Protein AF-A0A944UYG8-F1 (afdb_monomer_lite)

Radius of gyration: 21.36 Å; chains: 1; bounding box: 47×30×78 Å

pLDDT: mean 91.39, std 9.73, range [56.66, 98.81]

Secondary structure (DSSP, 8-state):
--HHHHHHHHHHHHHS----PPPPP-HHHHHHHHHHHHHHHS---S-SHHHHHHHHHHHHHHHHTT---SHHHHHHHHHHHHT--EEEETTEEEES-HHHHHHHHHHHHHHHHTT-TTHHHHHHHHHHHHHH-

Foldseek 3Di:
DDPVVVVVVVVVVVPPPDDPDDDDADPVLVVLLVVVVVVVVDPDPDDCVVSLVVSLVVLVVCVVVVNQPALVSLQSQLSSLLPFDWDDDPNDIDGPDLVSLVSSLVSLVVSVVNPNVVSPVSNVVSVVSSVPD

Structure (mmCIF, N/CA/C/O backbone):
data_AF-A0A944UYG8-F1
#
_entry.id   AF-A0A944UYG8-F1
#
loop_
_atom_site.group_PDB
_atom_site.id
_atom_site.type_symbol
_atom_site.label_atom_id
_atom_site.label_alt_id
_atom_site.label_comp_id
_atom_site.label_asym_id
_atom_site.label_entity_id
_atom_site.label_seq_id
_atom_site.pdbx_PDB_ins_code
_atom_site.Cartn_x
_atom_site.Cartn_y
_atom_site.Cartn_z
_atom_site.occupancy
_atom_site.B_iso_or_equiv
_atom_site.auth_seq_id
_atom_site.auth_comp_id
_atom_site.auth_asym_id
_atom_site.auth_atom_id
_atom_site.pdbx_PDB_model_num
ATOM 1 N N . MET A 1 1 ? -26.810 -13.619 52.186 1.00 60.31 1 MET A N 1
ATOM 2 C CA . MET A 1 1 ? -26.443 -12.778 51.025 1.00 60.31 1 MET A CA 1
ATOM 3 C C . MET A 1 1 ? -27.557 -12.887 49.994 1.00 60.31 1 MET A C 1
ATOM 5 O O . MET A 1 1 ? -27.928 -14.002 49.648 1.00 60.31 1 MET A O 1
ATOM 9 N N . ASN A 1 2 ? -28.184 -11.770 49.619 1.00 84.31 2 ASN A N 1
ATOM 10 C CA . ASN A 1 2 ? -29.422 -11.776 48.835 1.00 84.31 2 ASN A CA 1
ATOM 11 C C . ASN A 1 2 ? -29.120 -12.236 47.396 1.00 84.31 2 ASN A C 1
ATOM 13 O O . ASN A 1 2 ? -28.240 -11.662 46.760 1.00 84.31 2 ASN A O 1
ATOM 17 N N . ARG A 1 3 ? -29.801 -13.269 46.879 1.00 78.88 3 ARG A N 1
ATOM 18 C CA . ARG A 1 3 ? -29.515 -13.837 45.538 1.00 78.88 3 ARG A CA 1
ATOM 19 C C . ARG A 1 3 ? -29.612 -12.786 44.423 1.00 78.88 3 ARG A C 1
ATOM 21 O O . ARG A 1 3 ? -28.831 -12.823 43.480 1.00 78.88 3 ARG A O 1
ATOM 28 N N . LEU A 1 4 ? -30.493 -11.800 44.597 1.00 79.31 4 LEU A N 1
ATOM 29 C CA . LEU A 1 4 ? -30.605 -10.614 43.742 1.00 79.31 4 LEU A CA 1
ATOM 30 C C . LEU A 1 4 ? -29.330 -9.758 43.711 1.00 79.31 4 LEU A C 1
ATOM 32 O O . LEU A 1 4 ? -28.952 -9.268 42.654 1.00 79.31 4 LEU A O 1
ATOM 36 N N . LEU A 1 5 ? -28.636 -9.620 44.843 1.00 81.00 5 LEU A N 1
ATOM 37 C CA . LEU A 1 5 ? -27.406 -8.833 44.943 1.00 81.00 5 LEU A CA 1
ATOM 38 C C . LEU A 1 5 ? -26.266 -9.482 44.142 1.00 81.00 5 LEU A C 1
ATOM 40 O O . LEU A 1 5 ? -25.504 -8.794 43.477 1.00 81.00 5 LEU A O 1
ATOM 44 N N . ILE A 1 6 ? -26.185 -10.816 44.170 1.00 83.88 6 ILE A N 1
ATOM 45 C CA . ILE A 1 6 ? -25.164 -11.587 43.443 1.00 83.88 6 ILE A CA 1
ATOM 46 C C . ILE A 1 6 ? -25.381 -11.476 41.929 1.00 83.88 6 ILE A C 1
ATOM 48 O O . ILE A 1 6 ? -24.433 -11.224 41.192 1.00 83.88 6 ILE A O 1
ATOM 52 N N . ILE A 1 7 ? -26.630 -11.604 41.469 1.00 84.31 7 ILE A N 1
ATOM 53 C CA . ILE A 1 7 ? -26.977 -11.470 40.045 1.00 84.31 7 ILE A CA 1
ATOM 54 C C . ILE A 1 7 ? -26.654 -10.059 39.539 1.00 84.31 7 ILE A C 1
ATOM 56 O O . ILE A 1 7 ? -26.103 -9.906 38.452 1.00 84.31 7 ILE A O 1
ATOM 60 N N . MET A 1 8 ? -26.936 -9.032 40.345 1.00 83.75 8 MET A N 1
ATOM 61 C CA . MET A 1 8 ? -26.657 -7.643 39.982 1.00 83.75 8 MET A CA 1
ATOM 62 C C . MET A 1 8 ? -25.151 -7.368 39.857 1.00 83.75 8 MET A C 1
ATOM 64 O O . MET A 1 8 ? -24.729 -6.709 38.913 1.00 83.75 8 MET A O 1
ATOM 68 N N . ILE A 1 9 ? -24.329 -7.922 40.755 1.00 83.62 9 ILE A N 1
ATOM 69 C CA . ILE A 1 9 ? -22.864 -7.784 40.701 1.00 83.62 9 ILE A CA 1
ATOM 70 C C . ILE A 1 9 ? -22.286 -8.483 39.461 1.00 83.62 9 ILE A C 1
ATOM 72 O O . ILE A 1 9 ? -21.429 -7.914 38.789 1.00 83.62 9 ILE A O 1
ATOM 76 N N . ILE A 1 10 ? -22.780 -9.678 39.118 1.00 82.12 10 ILE A N 1
ATOM 77 C CA . ILE A 1 10 ? -22.341 -10.411 37.917 1.00 82.12 10 ILE A CA 1
ATOM 78 C C . ILE A 1 10 ? -22.725 -9.648 36.641 1.00 82.12 10 ILE A C 1
ATOM 80 O O . ILE A 1 10 ? -21.905 -9.526 35.735 1.00 82.12 10 ILE A O 1
ATOM 84 N N . ALA A 1 11 ? -23.937 -9.090 36.578 1.00 80.19 11 ALA A N 1
ATOM 85 C CA . ALA A 1 11 ? -24.373 -8.290 35.437 1.00 80.19 11 ALA A CA 1
ATOM 86 C C . ALA A 1 11 ? -23.509 -7.030 35.259 1.00 80.19 11 ALA A C 1
ATOM 88 O O . ALA A 1 11 ? -23.069 -6.745 34.152 1.00 80.19 11 ALA A O 1
ATOM 89 N N . ILE A 1 12 ? -23.201 -6.311 36.342 1.00 78.12 12 ILE A N 1
ATOM 90 C CA . ILE A 1 12 ? -22.347 -5.113 36.291 1.00 78.12 12 ILE A CA 1
ATOM 91 C C . ILE A 1 12 ? -20.919 -5.469 35.846 1.00 78.12 12 ILE A C 1
ATOM 93 O O . ILE A 1 12 ? -20.355 -4.779 34.998 1.00 78.12 12 ILE A O 1
ATOM 97 N N . ALA A 1 13 ? -20.358 -6.576 36.344 1.00 74.38 13 ALA A N 1
ATOM 98 C CA . ALA A 1 13 ? -19.031 -7.044 35.946 1.00 74.38 13 ALA A CA 1
ATOM 99 C C . ALA A 1 13 ? -18.952 -7.431 34.455 1.00 74.38 13 ALA A C 1
ATOM 101 O O . ALA A 1 13 ? -17.920 -7.214 33.826 1.00 74.38 13 ALA A O 1
ATOM 102 N N . LEU A 1 14 ? -20.043 -7.943 33.869 1.00 72.19 14 LEU A N 1
ATOM 103 C CA . LEU A 1 14 ? -20.124 -8.260 32.436 1.00 72.19 14 LEU A CA 1
ATOM 104 C C . LEU A 1 14 ? -20.191 -7.009 31.538 1.00 72.19 14 LEU A C 1
ATOM 106 O O . LEU A 1 14 ? -19.778 -7.079 30.384 1.00 72.19 14 LEU A O 1
ATOM 110 N N . PHE A 1 15 ? -20.670 -5.869 32.049 1.00 65.69 15 PHE A N 1
ATOM 111 C CA . PHE A 1 15 ? -20.759 -4.609 31.292 1.00 65.69 15 PHE A CA 1
ATOM 112 C C . PHE A 1 15 ? -19.522 -3.703 31.424 1.00 65.69 15 PHE A C 1
ATOM 114 O O . PHE A 1 15 ? -19.337 -2.813 30.599 1.00 65.69 15 PHE A O 1
ATOM 121 N N . MET A 1 16 ? -18.659 -3.915 32.422 1.00 66.50 16 MET A N 1
ATOM 122 C CA . MET A 1 16 ? -17.496 -3.050 32.692 1.00 66.50 16 MET A CA 1
ATOM 123 C C . MET A 1 16 ? -16.249 -3.346 31.834 1.00 66.50 16 MET A C 1
ATOM 125 O O . MET A 1 16 ? -15.243 -2.660 31.972 1.00 66.50 16 MET A O 1
ATOM 129 N N . GLY A 1 17 ? -16.279 -4.352 30.956 1.00 62.59 17 GLY A N 1
ATOM 130 C CA . GLY A 1 17 ? -15.062 -4.958 30.399 1.00 62.59 17 GLY A CA 1
ATOM 131 C C . GLY A 1 17 ? -14.712 -4.661 28.938 1.00 62.59 17 GLY A C 1
ATOM 132 O O . GLY A 1 17 ? -14.095 -5.518 28.314 1.00 62.59 17 GLY A O 1
ATOM 133 N N . CYS A 1 18 ? -15.096 -3.523 28.354 1.00 56.66 18 CYS A N 1
ATOM 134 C CA . CYS A 1 18 ? -14.675 -3.199 26.984 1.00 56.66 18 CYS A CA 1
ATOM 135 C C . CYS A 1 18 ? -14.178 -1.755 26.870 1.00 56.66 18 CYS A C 1
ATOM 137 O O . CYS A 1 18 ? -14.833 -0.893 26.284 1.00 56.66 18 CYS A O 1
ATOM 139 N N . GLU A 1 19 ? -13.001 -1.483 27.436 1.00 63.75 19 GLU A N 1
ATOM 140 C CA . GLU A 1 19 ? -12.200 -0.358 26.959 1.00 63.75 19 GLU A CA 1
ATOM 141 C C . GLU A 1 19 ? -11.779 -0.676 25.521 1.00 63.75 19 GLU A C 1
ATOM 143 O O . GLU A 1 19 ? -11.075 -1.655 25.260 1.00 63.75 19 GLU A O 1
ATOM 148 N N . LYS A 1 20 ? -12.252 0.123 24.559 1.00 63.25 20 LYS A N 1
ATOM 149 C CA . LYS A 1 20 ? -11.710 0.077 23.202 1.00 63.25 20 LYS A CA 1
ATOM 150 C C . LYS A 1 20 ? -10.271 0.565 23.290 1.00 63.25 20 LYS A C 1
ATOM 152 O O . LYS A 1 20 ? -10.056 1.755 23.498 1.00 63.25 20 LYS A O 1
ATOM 157 N N . ALA A 1 21 ? -9.309 -0.342 23.138 1.00 68.88 21 ALA A N 1
ATOM 158 C CA . ALA A 1 21 ? -7.934 0.056 22.887 1.00 68.88 21 ALA A CA 1
ATOM 159 C C . ALA A 1 21 ? -7.936 1.006 21.681 1.00 68.88 21 ALA A C 1
ATOM 161 O O . ALA A 1 21 ? -8.447 0.656 20.612 1.00 68.88 21 ALA A O 1
ATOM 162 N N . GLU A 1 22 ? -7.441 2.225 21.878 1.00 77.75 22 GLU A N 1
ATOM 163 C CA . GLU A 1 22 ? -7.296 3.182 20.791 1.00 77.75 22 GLU A CA 1
ATOM 164 C C . GLU A 1 22 ? -6.257 2.618 19.825 1.00 77.75 22 GLU A C 1
ATOM 166 O O . GLU A 1 22 ? -5.114 2.350 20.201 1.00 77.75 22 GLU A O 1
ATOM 171 N N . LEU A 1 23 ? -6.682 2.343 18.593 1.00 85.81 23 LEU A N 1
ATOM 172 C CA . LEU A 1 23 ? -5.772 1.861 17.568 1.00 85.81 23 LEU A CA 1
ATOM 173 C C . LEU A 1 23 ? -4.844 3.013 17.185 1.00 85.81 23 LEU A C 1
ATOM 175 O O . LEU A 1 23 ? -5.304 4.059 16.730 1.00 85.81 23 LEU A O 1
ATOM 179 N N . VAL A 1 24 ? -3.545 2.812 17.382 1.00 93.06 24 VAL A N 1
ATOM 180 C CA . VAL A 1 24 ? -2.511 3.798 17.063 1.00 93.06 24 VAL A CA 1
ATOM 181 C C . VAL A 1 24 ? -1.965 3.514 15.669 1.00 93.06 24 VAL A C 1
ATOM 183 O O . VAL A 1 24 ? -1.676 2.365 15.343 1.00 93.06 24 VAL A O 1
ATOM 186 N N . ASP A 1 25 ? -1.811 4.565 14.862 1.00 97.31 25 ASP A N 1
ATOM 187 C CA . ASP A 1 25 ? -1.221 4.470 13.524 1.00 97.31 25 ASP A CA 1
ATOM 188 C C . ASP A 1 25 ? 0.215 3.929 13.566 1.00 97.31 25 ASP A C 1
ATOM 190 O O . ASP A 1 25 ? 1.019 4.275 14.441 1.00 97.31 25 ASP A O 1
ATOM 194 N N . ASN A 1 26 ? 0.586 3.163 12.545 1.00 97.75 26 ASN A N 1
ATOM 195 C CA . ASN A 1 26 ? 1.937 2.662 12.384 1.00 97.75 26 ASN A CA 1
ATOM 196 C C . ASN A 1 26 ? 2.869 3.770 11.861 1.00 97.75 26 ASN A C 1
ATOM 198 O O . ASN A 1 26 ? 2.914 4.084 10.667 1.00 97.75 26 ASN A O 1
ATOM 202 N N . ALA A 1 27 ? 3.668 4.345 12.764 1.00 98.00 27 ALA A N 1
ATOM 203 C CA . ALA A 1 27 ? 4.630 5.397 12.435 1.00 98.00 27 ALA A CA 1
ATOM 204 C C . ALA A 1 27 ? 5.635 4.969 11.351 1.00 98.00 27 ALA A C 1
ATOM 206 O O . ALA A 1 27 ? 5.991 5.773 10.490 1.00 98.00 27 ALA A O 1
ATOM 207 N N . LYS A 1 28 ? 6.055 3.696 11.335 1.00 98.06 28 LYS A N 1
ATOM 208 C CA . LYS A 1 28 ? 7.013 3.220 10.335 1.00 98.06 28 LYS A CA 1
ATOM 209 C C . LYS A 1 28 ? 6.390 3.143 8.946 1.00 98.06 28 LYS A C 1
ATOM 211 O O . LYS A 1 28 ? 7.036 3.500 7.965 1.00 98.06 28 LYS A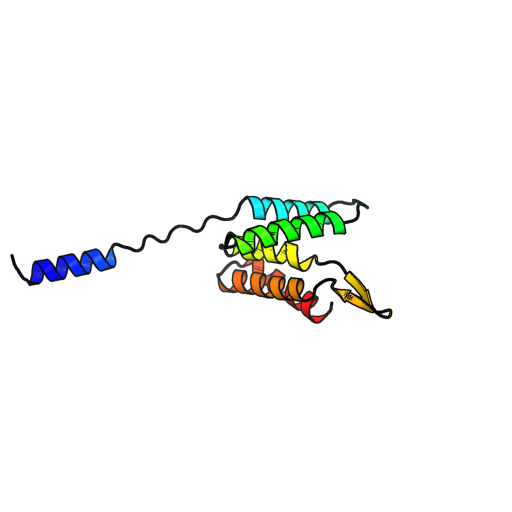 O 1
ATOM 216 N N . LEU A 1 29 ? 5.133 2.716 8.856 1.00 98.44 29 LEU A N 1
ATOM 217 C CA . LEU A 1 29 ? 4.395 2.720 7.597 1.00 98.44 29 LEU A CA 1
ATOM 218 C C . LEU A 1 29 ? 4.167 4.148 7.081 1.00 98.44 29 LEU A C 1
ATOM 220 O O . LEU A 1 29 ? 4.272 4.387 5.877 1.00 98.44 29 LEU A O 1
ATOM 224 N N . GLN A 1 30 ? 3.930 5.105 7.984 1.00 98.38 30 GLN A N 1
ATOM 225 C CA . GLN A 1 30 ? 3.874 6.522 7.624 1.00 98.38 30 GLN A CA 1
ATOM 226 C C . GLN A 1 30 ? 5.198 7.004 7.006 1.00 98.38 30 GLN A C 1
ATOM 228 O O . GLN A 1 30 ? 5.190 7.614 5.941 1.00 98.38 30 GLN A O 1
ATOM 233 N N . GLU A 1 31 ? 6.344 6.678 7.610 1.00 98.25 31 GLU A N 1
ATOM 234 C CA . GLU A 1 31 ? 7.652 7.040 7.045 1.00 98.25 31 GLU A CA 1
ATOM 235 C C . GLU A 1 31 ? 7.867 6.468 5.636 1.00 98.25 31 GLU A C 1
ATOM 237 O O . GLU A 1 31 ? 8.431 7.147 4.773 1.00 98.25 31 GLU A O 1
ATOM 242 N N . LEU A 1 32 ? 7.434 5.222 5.402 1.00 97.88 32 LEU A N 1
ATOM 243 C CA . LEU A 1 32 ? 7.573 4.561 4.103 1.00 97.88 32 LEU A CA 1
ATOM 244 C C . LEU A 1 32 ? 6.751 5.259 3.020 1.00 97.88 32 LEU A C 1
ATOM 246 O O . LEU A 1 32 ? 7.283 5.507 1.935 1.00 97.88 32 LEU A O 1
ATOM 250 N N . VAL A 1 33 ? 5.487 5.593 3.304 1.00 97.75 33 VAL A N 1
ATOM 251 C CA . VAL A 1 33 ? 4.642 6.298 2.331 1.00 97.75 33 VAL A CA 1
ATOM 252 C C . VAL A 1 33 ? 5.126 7.729 2.108 1.00 97.75 33 VAL A C 1
ATOM 254 O O . VAL A 1 33 ? 5.155 8.187 0.972 1.00 97.75 33 VAL A O 1
ATOM 257 N N . ASP A 1 34 ? 5.601 8.419 3.148 1.00 97.62 34 ASP A N 1
ATOM 258 C CA . ASP A 1 34 ? 6.151 9.766 2.997 1.00 97.62 34 ASP A CA 1
ATOM 259 C C . ASP A 1 34 ? 7.413 9.749 2.127 1.00 97.62 34 ASP A C 1
ATOM 261 O O . ASP A 1 34 ? 7.631 10.655 1.326 1.00 97.62 34 ASP A O 1
ATOM 265 N N . ALA A 1 35 ? 8.253 8.718 2.263 1.00 95.75 35 ALA A N 1
ATOM 266 C CA . ALA A 1 35 ? 9.416 8.534 1.403 1.00 95.75 35 ALA A CA 1
ATOM 267 C C . ALA A 1 35 ? 9.021 8.239 -0.051 1.00 95.75 35 ALA A C 1
ATOM 269 O O . ALA A 1 35 ? 9.621 8.815 -0.952 1.00 95.75 35 ALA A O 1
ATOM 270 N N . ASP A 1 36 ? 8.013 7.389 -0.279 1.00 95.50 36 ASP A N 1
ATOM 271 C CA . ASP A 1 36 ? 7.463 7.149 -1.621 1.00 95.50 36 ASP A CA 1
ATOM 272 C C . ASP A 1 36 ? 6.959 8.456 -2.243 1.00 95.50 36 ASP A C 1
ATOM 274 O O . ASP A 1 36 ? 7.408 8.837 -3.319 1.00 95.50 36 ASP A O 1
ATOM 278 N N . GLN A 1 37 ? 6.107 9.203 -1.542 1.00 94.38 37 GLN A N 1
ATOM 279 C CA . GLN A 1 37 ? 5.543 10.447 -2.067 1.00 94.38 37 GLN A CA 1
ATOM 280 C C . GLN A 1 37 ? 6.608 11.526 -2.295 1.00 94.38 37 GLN A C 1
ATOM 282 O O . GLN A 1 37 ? 6.537 12.239 -3.296 1.00 94.38 37 GLN A O 1
ATOM 287 N N . ARG A 1 38 ? 7.627 11.621 -1.427 1.00 94.94 38 ARG A N 1
ATOM 288 C CA . ARG A 1 38 ? 8.770 12.522 -1.647 1.00 94.94 38 ARG A CA 1
ATOM 289 C C . ARG A 1 38 ? 9.511 12.185 -2.933 1.00 94.94 38 ARG A C 1
ATOM 291 O O . ARG A 1 38 ? 9.736 13.093 -3.728 1.00 94.94 38 ARG A O 1
ATOM 298 N N . ASP A 1 39 ? 9.830 10.911 -3.157 1.00 92.94 39 ASP A N 1
ATOM 299 C CA . ASP A 1 39 ? 10.495 10.477 -4.388 1.00 92.94 39 ASP A CA 1
ATOM 300 C C . ASP A 1 39 ? 9.652 10.847 -5.618 1.00 92.94 39 ASP A C 1
ATOM 302 O O . ASP A 1 39 ? 10.183 11.404 -6.576 1.00 92.94 39 ASP A O 1
ATOM 306 N N . ARG A 1 40 ? 8.328 10.624 -5.572 1.00 90.44 40 ARG A N 1
ATOM 307 C CA . ARG A 1 40 ? 7.400 10.974 -6.669 1.00 90.44 40 ARG A CA 1
ATOM 308 C C . ARG A 1 40 ? 7.278 12.472 -6.926 1.00 90.44 40 ARG A C 1
ATOM 310 O O . ARG A 1 40 ? 6.942 12.861 -8.038 1.00 90.44 40 ARG A O 1
ATOM 317 N N . SER A 1 41 ? 7.492 13.294 -5.903 1.00 90.62 41 SER A N 1
ATOM 318 C CA . SER A 1 41 ? 7.457 14.756 -6.012 1.00 90.62 41 SER A CA 1
ATOM 319 C C . SER A 1 41 ? 8.801 15.372 -6.401 1.00 90.62 41 SER A C 1
ATOM 321 O O . SER A 1 41 ? 8.873 16.578 -6.617 1.00 90.62 41 SER A O 1
ATOM 323 N N . SER A 1 42 ? 9.867 14.568 -6.434 1.00 88.44 42 SER A N 1
ATOM 324 C CA . SER A 1 42 ? 11.206 15.029 -6.786 1.00 88.44 42 SER A CA 1
ATOM 325 C C . SER A 1 42 ? 11.430 14.975 -8.296 1.00 88.44 42 SER A C 1
ATOM 327 O O . SER A 1 42 ? 10.991 14.033 -8.951 1.00 88.44 42 SER A O 1
ATOM 329 N N . ASP A 1 43 ? 12.195 15.927 -8.829 1.00 85.38 43 ASP A N 1
ATOM 330 C CA . ASP A 1 43 ? 12.657 15.928 -10.227 1.00 85.38 43 ASP A CA 1
ATOM 331 C C . ASP A 1 43 ? 13.856 14.977 -10.441 1.00 85.38 43 ASP A C 1
ATOM 333 O O . ASP A 1 43 ? 14.776 15.261 -11.205 1.00 85.38 43 ASP A O 1
ATOM 337 N N . SER A 1 44 ? 13.915 13.871 -9.694 1.00 82.44 44 SER A N 1
ATOM 338 C CA . SER A 1 44 ? 15.022 12.922 -9.774 1.00 82.44 44 SER A CA 1
ATOM 339 C C . SER A 1 44 ? 14.859 11.985 -10.970 1.00 82.44 44 SER A C 1
ATOM 341 O O . SER A 1 44 ? 13.818 11.352 -11.129 1.00 82.44 44 SER A O 1
ATOM 343 N N . ASP A 1 45 ? 15.931 11.815 -11.744 1.00 82.38 45 ASP A N 1
ATOM 344 C CA . ASP A 1 45 ? 16.026 10.789 -12.792 1.00 82.38 45 ASP A CA 1
ATOM 345 C C . ASP A 1 45 ? 16.368 9.390 -12.233 1.00 82.38 45 ASP A C 1
ATOM 347 O O . ASP A 1 45 ? 16.577 8.437 -12.991 1.00 82.38 45 ASP A O 1
ATOM 351 N N . GLU A 1 46 ? 16.476 9.236 -10.906 1.00 81.44 46 GLU A N 1
ATOM 352 C CA . GLU A 1 46 ? 16.780 7.941 -10.302 1.00 81.44 46 GLU A CA 1
ATOM 353 C C . GLU A 1 46 ? 15.652 6.925 -10.555 1.00 81.44 46 GLU A C 1
ATOM 355 O O . GLU A 1 46 ? 14.474 7.222 -10.334 1.00 81.44 46 GLU A O 1
ATOM 360 N N . PRO A 1 47 ? 15.979 5.676 -10.937 1.00 81.50 47 PRO A N 1
ATOM 361 C CA . PRO A 1 47 ? 14.969 4.642 -11.100 1.00 81.50 47 PRO A CA 1
ATOM 362 C C . PRO A 1 47 ? 14.220 4.382 -9.788 1.00 81.50 47 PRO A C 1
ATOM 364 O O . PRO A 1 47 ? 14.820 4.040 -8.770 1.00 81.50 47 PRO A O 1
ATOM 367 N N . PHE A 1 48 ? 12.890 4.452 -9.826 1.00 85.81 48 PHE A N 1
ATOM 368 C CA . PHE A 1 48 ? 12.056 4.177 -8.651 1.00 85.81 48 PHE A CA 1
ATOM 369 C C . PHE A 1 48 ? 12.022 2.693 -8.255 1.00 85.81 48 PHE A C 1
ATOM 371 O O . PHE A 1 48 ? 11.854 2.366 -7.082 1.00 85.81 48 PHE A O 1
ATOM 378 N N . ALA A 1 49 ? 12.211 1.787 -9.223 1.00 84.12 49 ALA A N 1
ATOM 379 C CA . ALA A 1 49 ? 11.959 0.357 -9.047 1.00 84.12 49 ALA A CA 1
ATOM 380 C C . ALA A 1 49 ? 12.695 -0.293 -7.851 1.00 84.12 49 ALA A C 1
ATOM 382 O O . ALA A 1 49 ? 12.033 -1.025 -7.112 1.00 84.12 49 ALA A O 1
ATOM 383 N N . PRO A 1 50 ? 13.995 -0.026 -7.587 1.00 87.94 50 PRO A N 1
ATOM 384 C CA . PRO A 1 50 ? 14.678 -0.591 -6.421 1.00 87.94 50 PRO A CA 1
ATOM 385 C C . PRO A 1 50 ? 14.064 -0.143 -5.088 1.00 87.94 50 PRO A C 1
ATOM 387 O O . PRO A 1 50 ? 13.830 -0.972 -4.209 1.00 87.94 50 PRO A O 1
ATOM 390 N N . LYS A 1 51 ? 13.748 1.153 -4.954 1.00 92.88 51 LYS A N 1
ATOM 391 C CA . LYS A 1 51 ? 13.145 1.719 -3.736 1.00 92.88 51 LYS A CA 1
ATOM 392 C C . LYS A 1 51 ? 11.721 1.193 -3.533 1.00 92.88 51 LYS A C 1
ATOM 394 O O . LYS A 1 51 ? 11.325 0.881 -2.412 1.00 92.88 51 LYS A O 1
ATOM 399 N N . ASP A 1 52 ? 10.962 1.037 -4.616 1.00 93.94 52 ASP A N 1
ATOM 400 C CA . ASP A 1 52 ? 9.601 0.495 -4.578 1.00 93.94 52 ASP A CA 1
ATOM 401 C C . ASP A 1 52 ? 9.571 -0.984 -4.160 1.00 93.94 52 ASP A C 1
ATOM 403 O O . ASP A 1 52 ? 8.711 -1.389 -3.374 1.00 93.94 52 ASP A O 1
ATOM 407 N N . ASP A 1 53 ? 10.510 -1.798 -4.659 1.00 94.00 53 ASP A N 1
ATOM 408 C CA . ASP A 1 53 ? 10.652 -3.203 -4.257 1.00 94.00 53 ASP A CA 1
ATOM 409 C C . ASP A 1 53 ? 11.023 -3.319 -2.761 1.00 94.00 53 ASP A C 1
ATOM 411 O O . ASP A 1 53 ? 10.441 -4.141 -2.048 1.00 94.00 53 ASP A O 1
ATOM 415 N N . GLU A 1 54 ? 11.919 -2.463 -2.254 1.00 96.25 54 GLU A N 1
ATOM 416 C CA . GLU A 1 54 ? 12.287 -2.424 -0.830 1.00 96.25 54 GLU A CA 1
ATOM 417 C C . GLU A 1 54 ? 11.102 -2.035 0.068 1.00 96.25 54 GLU A C 1
ATOM 419 O O . GLU A 1 54 ? 10.807 -2.724 1.049 1.00 96.25 54 GLU A O 1
ATOM 424 N N . ARG A 1 55 ? 10.364 -0.976 -0.290 1.00 97.25 55 ARG A N 1
ATOM 425 C CA . ARG A 1 55 ? 9.167 -0.542 0.450 1.00 97.25 55 ARG A CA 1
ATOM 426 C C . ARG A 1 55 ? 8.104 -1.628 0.498 1.00 97.25 55 ARG A C 1
ATOM 428 O O . ARG A 1 55 ? 7.548 -1.884 1.565 1.00 97.25 55 ARG A O 1
ATOM 435 N N . ARG A 1 56 ? 7.833 -2.291 -0.633 1.00 97.44 56 ARG A N 1
ATOM 436 C CA . ARG A 1 56 ? 6.875 -3.405 -0.682 1.00 97.44 56 ARG A CA 1
ATOM 437 C C . ARG A 1 56 ? 7.304 -4.558 0.208 1.00 97.44 56 ARG A C 1
ATOM 439 O O . ARG A 1 56 ? 6.462 -5.106 0.910 1.00 97.44 56 ARG A O 1
ATOM 446 N N . LYS A 1 57 ? 8.591 -4.912 0.214 1.00 97.88 57 LYS A N 1
ATOM 447 C CA . LYS A 1 57 ? 9.105 -5.960 1.100 1.00 97.88 57 LYS A CA 1
ATOM 448 C C . LYS A 1 57 ? 8.811 -5.632 2.567 1.00 97.88 57 LYS A C 1
ATOM 450 O O . LYS A 1 57 ? 8.220 -6.457 3.257 1.00 97.88 57 LYS A O 1
ATOM 455 N N . LEU A 1 58 ? 9.156 -4.424 3.017 1.00 98.44 58 LEU A N 1
ATOM 456 C CA . LEU A 1 58 ? 8.890 -3.983 4.390 1.00 98.44 58 LEU A CA 1
ATOM 457 C C . LEU A 1 58 ? 7.388 -3.956 4.707 1.00 98.44 58 LEU A C 1
ATOM 459 O O . LEU A 1 58 ? 6.977 -4.401 5.775 1.00 98.44 58 LEU A O 1
ATOM 463 N N . LEU A 1 59 ? 6.555 -3.500 3.768 1.00 98.50 59 LEU A N 1
ATOM 464 C CA . LEU A 1 59 ? 5.102 -3.529 3.924 1.00 98.50 59 LEU A CA 1
ATOM 465 C C . LEU A 1 59 ? 4.569 -4.962 4.084 1.00 98.50 59 LEU A C 1
ATOM 467 O O . LEU A 1 59 ? 3.728 -5.207 4.946 1.00 98.50 59 LEU A O 1
ATOM 471 N N . PHE A 1 60 ? 5.050 -5.921 3.291 1.00 98.62 60 PHE A N 1
ATOM 472 C CA . PHE A 1 60 ? 4.631 -7.317 3.431 1.00 98.62 60 PHE A CA 1
ATOM 473 C C . PHE A 1 60 ? 5.068 -7.929 4.765 1.00 98.62 60 PHE A C 1
ATOM 475 O O . PHE A 1 60 ? 4.313 -8.705 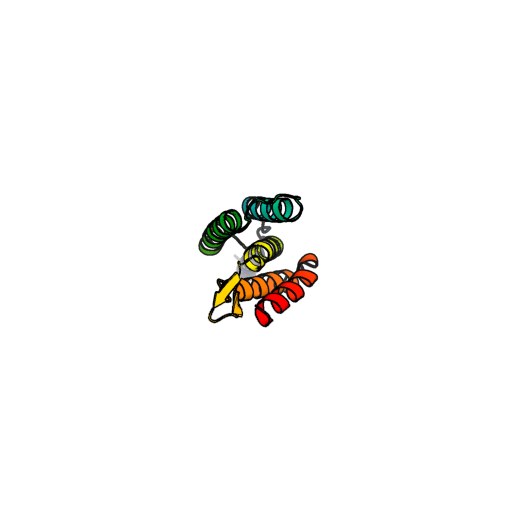5.347 1.00 98.62 60 PHE A O 1
ATOM 482 N N . GLU A 1 61 ? 6.231 -7.543 5.295 1.00 98.62 61 GLU A N 1
ATOM 483 C CA . GLU A 1 61 ? 6.645 -7.926 6.648 1.00 98.62 61 GLU A CA 1
ATOM 484 C C . GLU A 1 61 ? 5.690 -7.368 7.718 1.00 98.62 61 GLU A C 1
ATOM 486 O O . GLU A 1 61 ? 5.318 -8.098 8.637 1.00 98.62 61 GLU A O 1
ATOM 491 N N . MET A 1 62 ? 5.245 -6.112 7.587 1.00 98.56 62 MET A N 1
ATOM 492 C CA . MET A 1 62 ? 4.257 -5.499 8.491 1.00 98.56 62 MET A CA 1
ATOM 493 C C . MET A 1 62 ? 2.885 -6.179 8.392 1.00 98.56 62 MET A C 1
ATOM 495 O O . MET A 1 62 ? 2.265 -6.481 9.411 1.00 98.56 62 MET A O 1
ATOM 499 N N . LEU A 1 63 ? 2.415 -6.469 7.173 1.00 98.31 63 LEU A N 1
ATOM 500 C CA . LEU A 1 63 ? 1.164 -7.200 6.940 1.00 98.31 63 LEU A CA 1
ATOM 501 C C . LEU A 1 63 ? 1.209 -8.590 7.586 1.00 98.31 63 LEU A C 1
ATOM 503 O O . LEU A 1 63 ? 0.267 -8.977 8.274 1.00 98.31 63 LEU A O 1
ATOM 507 N N . ALA A 1 64 ? 2.321 -9.316 7.434 1.00 98.25 64 ALA A N 1
ATOM 508 C CA . ALA A 1 64 ? 2.507 -10.635 8.039 1.00 98.25 64 ALA A CA 1
ATOM 509 C C . ALA A 1 64 ? 2.513 -10.600 9.578 1.00 98.25 64 ALA A C 1
ATOM 511 O O . ALA A 1 64 ? 2.123 -11.575 10.219 1.00 98.25 64 ALA A O 1
ATOM 512 N N . LYS A 1 65 ? 2.930 -9.477 10.174 1.00 98.00 65 LYS A N 1
ATOM 513 C CA . LYS A 1 65 ? 2.914 -9.238 11.626 1.00 98.00 65 LYS A CA 1
ATOM 514 C C . LYS A 1 65 ? 1.607 -8.623 12.133 1.00 98.00 65 LYS A C 1
ATOM 516 O O . LYS A 1 65 ? 1.497 -8.349 13.325 1.00 98.00 65 LYS A O 1
ATOM 521 N N . ASN A 1 66 ? 0.616 -8.432 11.257 1.00 96.75 66 ASN A N 1
ATOM 522 C CA . ASN A 1 66 ? -0.650 -7.772 11.571 1.00 96.75 66 ASN A CA 1
ATOM 523 C C . ASN A 1 66 ? -0.464 -6.334 12.104 1.00 96.75 66 ASN A C 1
ATOM 525 O O . ASN A 1 66 ? -1.160 -5.908 13.018 1.00 96.75 66 ASN A O 1
ATOM 529 N N . GLU A 1 67 ? 0.485 -5.585 11.534 1.00 97.62 67 GLU A N 1
ATOM 530 C CA . GLU A 1 67 ? 0.822 -4.206 11.932 1.00 97.62 67 GLU A CA 1
ATOM 531 C C . GLU A 1 67 ? 0.141 -3.128 11.060 1.00 97.62 67 GLU A C 1
ATOM 533 O O . GLU A 1 67 ? 0.396 -1.939 11.244 1.00 97.62 67 GLU A O 1
ATOM 538 N N . VAL A 1 68 ? -0.702 -3.524 10.097 1.00 98.19 68 VAL A N 1
ATOM 539 C CA . VAL A 1 68 ? -1.486 -2.626 9.226 1.00 98.19 68 VAL A CA 1
ATOM 540 C C . VAL A 1 68 ? -2.944 -2.690 9.671 1.00 98.19 68 VAL A C 1
ATOM 542 O O . VAL A 1 68 ? -3.724 -3.493 9.158 1.00 98.19 68 VAL A O 1
ATOM 545 N N . ILE A 1 69 ? -3.296 -1.899 10.687 1.00 96.94 69 ILE A N 1
ATOM 546 C CA . ILE A 1 69 ? -4.562 -2.076 11.411 1.00 96.94 69 ILE A CA 1
ATOM 547 C C . ILE A 1 69 ? -5.497 -0.892 11.191 1.00 96.94 69 ILE A C 1
ATOM 549 O O . ILE A 1 69 ? -6.672 -1.104 10.871 1.00 96.94 69 ILE A O 1
ATOM 553 N N . THR A 1 70 ? -5.007 0.342 11.365 1.00 98.19 70 THR A N 1
ATOM 554 C CA . THR A 1 70 ? -5.875 1.522 11.292 1.00 98.19 70 THR A CA 1
ATOM 555 C C . THR A 1 70 ? -6.348 1.769 9.856 1.00 98.19 70 THR A C 1
ATOM 557 O O . THR A 1 70 ? -5.700 1.349 8.890 1.00 98.19 70 THR A O 1
ATOM 560 N N . PRO A 1 71 ? -7.457 2.505 9.667 1.00 98.25 71 PRO A N 1
ATOM 561 C CA . PRO A 1 71 ? -7.865 2.948 8.337 1.00 98.25 71 PRO A CA 1
ATOM 562 C C . PRO A 1 71 ? -6.759 3.725 7.604 1.00 98.25 71 PRO A C 1
ATOM 564 O O . PRO A 1 71 ? -6.596 3.604 6.390 1.00 98.25 71 PRO A O 1
ATOM 567 N N . LYS A 1 72 ? -5.953 4.498 8.341 1.00 98.44 72 LYS A N 1
ATOM 568 C CA . LYS A 1 72 ? -4.828 5.239 7.771 1.00 98.44 72 LYS A CA 1
ATOM 569 C C . LYS A 1 72 ? -3.677 4.315 7.378 1.00 98.44 72 LYS A C 1
ATOM 571 O O . LYS A 1 72 ? -3.133 4.494 6.290 1.00 98.44 72 LYS A O 1
ATOM 576 N N . ASP A 1 73 ? -3.358 3.303 8.185 1.00 98.75 73 ASP A N 1
ATOM 577 C CA . ASP A 1 73 ? -2.374 2.280 7.816 1.00 98.75 73 ASP A CA 1
ATOM 578 C C . ASP A 1 73 ? -2.772 1.587 6.511 1.00 98.75 73 ASP A C 1
ATOM 580 O O . ASP A 1 73 ? -1.964 1.462 5.592 1.00 98.75 73 ASP A O 1
ATOM 584 N N . LYS A 1 74 ? -4.044 1.193 6.391 1.00 98.81 74 LYS A N 1
ATOM 585 C CA . LYS A 1 74 ? -4.581 0.553 5.182 1.00 98.81 74 LYS A CA 1
ATOM 586 C C . LYS A 1 74 ? -4.430 1.450 3.957 1.00 98.81 74 LYS A C 1
ATOM 588 O O . LYS A 1 74 ? -3.979 0.979 2.914 1.00 98.81 74 LYS A O 1
ATOM 593 N N . LEU A 1 75 ? -4.733 2.745 4.077 1.00 98.81 75 LEU A N 1
ATOM 594 C CA . LEU A 1 75 ? -4.509 3.678 2.975 1.00 98.81 75 LEU A CA 1
ATOM 595 C C . LEU A 1 75 ? -3.019 3.800 2.619 1.00 98.81 75 LEU A C 1
ATOM 597 O O . LEU A 1 75 ? -2.667 3.736 1.443 1.00 98.81 75 LEU A O 1
ATOM 601 N N . ASN A 1 76 ? -2.141 3.945 3.611 1.00 98.81 76 ASN A N 1
ATOM 602 C CA . ASN A 1 76 ? -0.700 4.062 3.380 1.00 98.81 76 ASN A CA 1
ATOM 603 C C . ASN A 1 76 ? -0.137 2.807 2.688 1.00 98.81 76 ASN A C 1
ATOM 605 O O . ASN A 1 76 ? 0.638 2.912 1.737 1.00 98.81 76 ASN A O 1
ATOM 609 N N . ALA A 1 77 ? -0.585 1.622 3.105 1.00 98.81 77 ALA A N 1
ATOM 610 C CA . ALA A 1 77 ? -0.257 0.356 2.458 1.00 98.81 77 ALA A CA 1
ATOM 611 C C . ALA A 1 77 ? -0.756 0.304 1.003 1.00 98.81 77 ALA A C 1
ATOM 613 O O . ALA A 1 77 ? -0.014 -0.104 0.107 1.00 98.81 77 ALA A O 1
ATOM 614 N N . ALA A 1 78 ? -1.983 0.768 0.745 1.00 98.69 78 ALA A N 1
ATOM 615 C CA . ALA A 1 78 ? -2.536 0.839 -0.604 1.00 98.69 78 ALA A CA 1
ATOM 616 C C . ALA A 1 78 ? -1.703 1.734 -1.534 1.00 98.69 78 ALA A C 1
ATOM 618 O O . A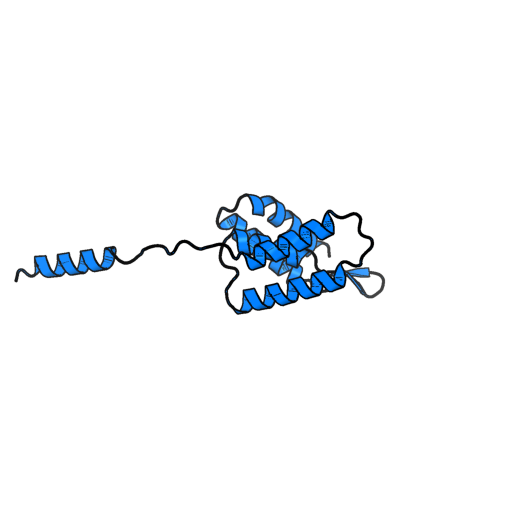LA A 1 78 ? -1.456 1.359 -2.681 1.00 98.69 78 ALA A O 1
ATOM 619 N N . ILE A 1 79 ? -1.229 2.883 -1.038 1.00 98.31 79 ILE A N 1
ATOM 620 C CA . ILE A 1 79 ? -0.395 3.818 -1.809 1.00 98.31 79 ILE A CA 1
ATOM 621 C C . ILE A 1 79 ? 0.913 3.152 -2.258 1.00 98.31 79 ILE A C 1
ATOM 623 O O . ILE A 1 79 ? 1.283 3.266 -3.424 1.00 98.31 79 ILE A O 1
ATOM 627 N N . ILE A 1 80 ? 1.577 2.405 -1.372 1.00 98.25 80 ILE A N 1
ATOM 628 C CA . ILE A 1 80 ? 2.819 1.687 -1.704 1.00 98.25 80 ILE A CA 1
ATOM 629 C C . ILE A 1 80 ? 2.560 0.587 -2.749 1.00 98.25 80 ILE A C 1
ATOM 631 O O . ILE A 1 80 ? 3.328 0.426 -3.700 1.00 98.25 80 ILE A O 1
ATOM 635 N N . LEU A 1 81 ? 1.479 -0.184 -2.595 1.00 98.31 81 LEU A N 1
ATOM 636 C CA . LEU A 1 81 ? 1.187 -1.325 -3.471 1.00 98.31 81 LEU A CA 1
ATOM 637 C C . LEU A 1 81 ? 0.735 -0.912 -4.876 1.00 98.31 81 LEU A C 1
ATOM 639 O O . LEU A 1 81 ? 1.091 -1.587 -5.847 1.00 98.31 81 LEU A O 1
ATOM 643 N N . GLN A 1 82 ? 0.010 0.204 -5.016 1.00 96.19 82 GLN A N 1
ATOM 644 C CA . GLN A 1 82 ? -0.429 0.682 -6.333 1.00 96.19 82 GLN A CA 1
ATOM 645 C C . GLN A 1 82 ? 0.730 1.120 -7.242 1.00 96.19 82 GLN A C 1
ATOM 647 O O . GLN A 1 82 ? 0.569 1.175 -8.459 1.00 96.19 82 GLN A O 1
ATOM 652 N N . HIS A 1 83 ? 1.905 1.405 -6.672 1.00 94.06 83 HIS A N 1
ATOM 653 C CA . HIS A 1 83 ? 3.136 1.714 -7.404 1.00 94.06 83 HIS A CA 1
ATOM 654 C C . HIS A 1 83 ? 3.922 0.441 -7.765 1.00 94.06 83 HIS A C 1
ATOM 656 O O . HIS A 1 83 ? 5.154 0.394 -7.726 1.00 94.06 83 HIS A O 1
ATOM 662 N N . THR A 1 84 ? 3.209 -0.635 -8.100 1.00 93.00 84 THR A N 1
ATOM 663 C CA . THR A 1 84 ? 3.824 -1.835 -8.671 1.00 93.00 84 THR A CA 1
ATOM 664 C C . THR A 1 84 ? 4.293 -1.531 -10.091 1.00 93.00 84 THR A C 1
ATOM 666 O O . THR A 1 84 ? 3.556 -0.956 -10.887 1.00 93.00 84 THR A O 1
ATOM 669 N N . GLY A 1 85 ? 5.552 -1.867 -10.385 1.00 89.31 85 GLY A N 1
ATOM 670 C CA . GLY A 1 85 ? 6.162 -1.592 -11.686 1.00 89.31 85 GLY A CA 1
ATOM 671 C C . GLY A 1 85 ? 5.530 -2.396 -12.822 1.00 89.31 85 GLY A C 1
ATOM 672 O O . GLY A 1 85 ? 4.823 -3.373 -12.584 1.00 89.31 85 GLY A O 1
ATOM 673 N N . MET A 1 86 ? 5.838 -2.007 -14.057 1.00 89.81 86 MET A N 1
ATOM 674 C CA . MET A 1 86 ? 5.370 -2.671 -15.277 1.00 89.81 86 MET A CA 1
ATOM 675 C C . MET A 1 86 ? 6.497 -3.492 -15.917 1.00 89.81 86 MET A C 1
ATOM 677 O O . MET A 1 86 ? 7.677 -3.177 -15.755 1.00 89.81 86 MET A O 1
ATOM 681 N N . ILE A 1 87 ? 6.128 -4.525 -16.667 1.00 91.19 87 ILE A N 1
ATOM 682 C CA . ILE A 1 87 ? 7.007 -5.364 -17.487 1.00 91.19 87 ILE A CA 1
ATOM 683 C C . ILE A 1 87 ? 6.418 -5.514 -18.894 1.00 91.19 87 ILE A C 1
ATOM 685 O O . ILE A 1 87 ? 5.210 -5.386 -19.078 1.00 91.19 87 ILE A O 1
ATOM 689 N N . PHE A 1 88 ? 7.256 -5.806 -19.887 1.00 92.12 88 PHE A N 1
ATOM 690 C CA . PHE A 1 88 ? 6.792 -6.158 -21.231 1.00 92.12 88 PHE A CA 1
ATOM 691 C C . PHE A 1 88 ? 6.610 -7.674 -21.354 1.00 92.12 88 PHE A C 1
ATOM 693 O O . PHE A 1 88 ? 7.507 -8.439 -21.003 1.00 92.12 88 PHE A O 1
ATOM 700 N N . VAL A 1 89 ? 5.457 -8.094 -21.872 1.00 89.94 89 VAL A N 1
ATOM 701 C CA . VAL A 1 89 ? 5.129 -9.482 -22.219 1.00 89.94 89 VAL A CA 1
ATOM 702 C C . VAL A 1 89 ? 4.505 -9.470 -23.611 1.00 89.94 89 VAL A C 1
ATOM 704 O O . VAL A 1 89 ? 3.436 -8.887 -23.783 1.00 89.94 89 VAL A O 1
ATOM 707 N N . ASP A 1 90 ? 5.171 -10.091 -24.587 1.00 89.12 90 ASP A N 1
ATOM 708 C CA . ASP A 1 90 ? 4.728 -10.175 -25.989 1.00 89.12 90 ASP A CA 1
ATOM 709 C C . ASP A 1 90 ? 4.264 -8.812 -26.543 1.00 89.12 90 ASP A C 1
ATOM 711 O O . ASP A 1 90 ? 3.103 -8.635 -26.908 1.00 89.12 90 ASP A O 1
ATOM 715 N N . ASP A 1 91 ? 5.156 -7.816 -26.508 1.00 91.62 91 ASP A N 1
ATOM 716 C CA . ASP A 1 91 ? 4.939 -6.422 -26.946 1.00 91.62 91 ASP A CA 1
ATOM 717 C C . ASP A 1 91 ? 3.877 -5.615 -26.173 1.00 91.62 91 ASP A C 1
ATOM 719 O O . ASP A 1 91 ? 3.627 -4.451 -26.484 1.00 91.62 91 ASP A O 1
ATOM 723 N N . ASN A 1 92 ? 3.293 -6.182 -25.115 1.00 88.81 92 ASN A N 1
ATOM 724 C CA . ASN A 1 92 ? 2.315 -5.504 -24.268 1.00 88.81 92 ASN A CA 1
ATOM 725 C C . ASN A 1 92 ? 2.916 -5.166 -22.899 1.00 88.81 92 ASN A C 1
ATOM 727 O O . ASN A 1 92 ? 3.562 -6.006 -22.271 1.00 88.81 92 ASN A O 1
ATOM 731 N N . MET A 1 93 ? 2.671 -3.951 -22.402 1.00 89.12 93 MET A N 1
ATOM 732 C CA . MET A 1 93 ? 2.975 -3.612 -21.010 1.00 89.12 93 MET A CA 1
ATOM 733 C C . MET A 1 93 ? 1.944 -4.252 -20.082 1.00 89.12 93 MET A C 1
ATOM 735 O O . MET A 1 93 ? 0.744 -4.110 -20.300 1.00 89.12 93 MET A O 1
ATOM 739 N N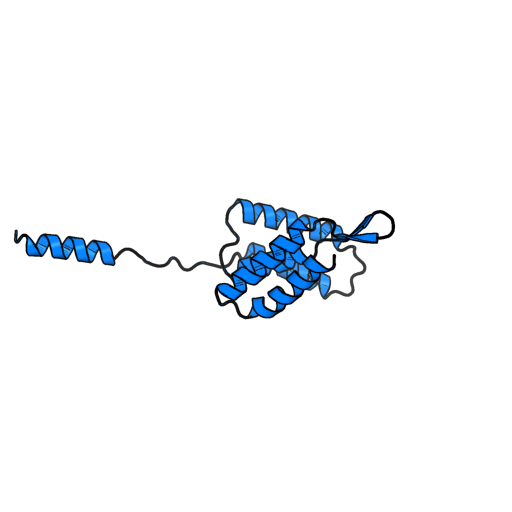 . LYS A 1 94 ? 2.422 -4.925 -19.037 1.00 90.50 94 LYS A N 1
ATOM 740 C CA . LYS A 1 94 ? 1.613 -5.529 -17.974 1.00 90.50 94 LYS A CA 1
ATOM 741 C C . LYS A 1 94 ? 2.192 -5.188 -16.612 1.00 90.50 94 LYS A C 1
ATOM 743 O O . LYS A 1 94 ? 3.401 -4.989 -16.493 1.00 90.50 94 LYS A O 1
ATOM 748 N N . SER A 1 95 ? 1.365 -5.167 -15.576 1.00 91.38 95 SER A N 1
ATOM 749 C CA . SER A 1 95 ? 1.859 -5.072 -14.202 1.00 91.38 95 SER A CA 1
ATOM 750 C C . SER A 1 95 ? 2.797 -6.237 -13.863 1.00 91.38 95 SER A C 1
ATOM 752 O O . SER A 1 95 ? 2.550 -7.390 -14.218 1.00 91.38 95 SER A O 1
ATOM 754 N N . LYS A 1 96 ? 3.864 -5.949 -13.110 1.00 93.00 96 LYS A N 1
ATOM 755 C CA . LYS A 1 96 ? 4.766 -6.955 -12.524 1.00 93.00 96 LYS A CA 1
ATOM 756 C C . LYS A 1 96 ? 4.035 -7.849 -11.513 1.00 93.00 96 LYS A C 1
ATOM 758 O O . LYS A 1 96 ? 4.473 -8.970 -11.276 1.00 93.00 96 LYS A O 1
ATOM 763 N N . SER A 1 97 ? 2.955 -7.356 -10.901 1.00 94.88 97 SER A N 1
ATOM 764 C CA . SER A 1 97 ? 2.063 -8.140 -10.040 1.00 94.88 97 SER A CA 1
ATOM 765 C C . SER A 1 97 ? 0.679 -7.502 -9.992 1.00 94.88 97 SER A C 1
ATOM 767 O O . SER A 1 97 ? 0.485 -6.405 -9.461 1.00 94.88 97 SER A O 1
ATOM 769 N N . VAL A 1 98 ? -0.300 -8.215 -10.536 1.00 94.62 98 VAL A N 1
ATOM 770 C CA . VAL A 1 98 ? -1.712 -7.817 -10.503 1.00 94.62 98 VAL A CA 1
ATOM 771 C C . VAL A 1 98 ? -2.282 -7.978 -9.088 1.00 94.62 98 VAL A C 1
ATOM 773 O O . VAL A 1 98 ? -3.143 -7.209 -8.666 1.00 94.62 98 VAL A O 1
ATOM 776 N N . GLU A 1 99 ? -1.746 -8.917 -8.308 1.00 96.94 99 GLU A N 1
ATOM 777 C CA . GLU A 1 99 ? -2.124 -9.175 -6.917 1.00 96.94 99 GLU A CA 1
ATOM 778 C C . GLU A 1 99 ? -1.835 -7.970 -6.021 1.00 96.94 99 GLU A C 1
ATOM 780 O O . GLU A 1 99 ? -2.657 -7.632 -5.170 1.00 96.94 99 GLU A O 1
ATOM 785 N N . ASN A 1 100 ? -0.710 -7.278 -6.239 1.00 97.88 100 ASN A N 1
ATOM 786 C CA . ASN A 1 100 ? -0.412 -6.041 -5.520 1.00 97.88 100 ASN A CA 1
ATOM 787 C C . ASN A 1 100 ? -1.457 -4.960 -5.809 1.00 97.88 100 ASN A C 1
ATOM 789 O O . ASN A 1 100 ? -1.904 -4.283 -4.886 1.00 97.88 100 ASN A O 1
ATOM 793 N N . LEU A 1 101 ? -1.857 -4.799 -7.074 1.00 97.62 101 LEU A N 1
ATOM 794 C CA . LEU A 1 101 ? -2.853 -3.799 -7.471 1.00 97.62 101 LEU A CA 1
ATOM 795 C C . LEU A 1 101 ? -4.230 -4.131 -6.888 1.00 97.62 101 LEU A C 1
ATOM 797 O O . LEU A 1 101 ? -4.909 -3.252 -6.357 1.00 97.62 101 LEU A O 1
ATOM 801 N N . PHE A 1 102 ? -4.605 -5.410 -6.908 1.00 97.94 102 PHE A N 1
ATOM 802 C CA . PHE A 1 102 ? -5.832 -5.879 -6.277 1.00 97.94 102 PHE A CA 1
ATOM 803 C C . PHE A 1 102 ? -5.822 -5.631 -4.763 1.00 97.94 102 PHE A C 1
ATOM 805 O O . PHE A 1 102 ? -6.774 -5.074 -4.216 1.00 97.94 102 PHE A O 1
ATOM 812 N N . LEU A 1 103 ? -4.731 -5.984 -4.078 1.00 98.62 103 LEU A N 1
ATOM 813 C CA . LEU A 1 103 ? -4.595 -5.754 -2.641 1.00 98.62 103 LEU A CA 1
ATOM 814 C C . LEU A 1 103 ? -4.610 -4.257 -2.305 1.00 98.62 103 LEU A C 1
ATOM 816 O O . LEU A 1 103 ? -5.248 -3.863 -1.329 1.00 98.62 103 LEU A O 1
ATOM 820 N N . ALA A 1 104 ? -3.980 -3.415 -3.130 1.00 98.62 104 ALA A N 1
ATOM 821 C CA . ALA A 1 104 ? -4.052 -1.965 -2.989 1.00 98.62 104 ALA A CA 1
ATOM 822 C C . ALA A 1 104 ? -5.506 -1.476 -3.016 1.00 98.62 104 ALA A C 1
ATOM 824 O O . ALA A 1 104 ? -5.909 -0.694 -2.154 1.00 98.62 104 ALA A O 1
ATOM 825 N N . HIS A 1 105 ? -6.308 -1.980 -3.959 1.00 98.62 105 HIS A N 1
ATOM 826 C CA . HIS A 1 105 ? -7.725 -1.641 -4.042 1.00 98.62 105 HIS A CA 1
ATOM 827 C C . HIS A 1 105 ? -8.504 -2.074 -2.803 1.00 98.62 105 HIS A C 1
ATOM 829 O O . HIS A 1 105 ? -9.220 -1.266 -2.210 1.00 98.62 105 HIS A O 1
ATOM 835 N N . GLN A 1 106 ? -8.316 -3.317 -2.364 1.00 98.69 106 GLN A N 1
ATOM 836 C CA . GLN A 1 106 ? -9.002 -3.847 -1.188 1.00 98.69 106 GLN A CA 1
ATOM 837 C C . GLN A 1 106 ? -8.678 -3.041 0.078 1.00 98.69 106 GLN A C 1
ATOM 839 O O . GLN A 1 106 ? -9.578 -2.743 0.861 1.00 98.69 106 GLN A O 1
ATOM 844 N N . LEU A 1 107 ? -7.418 -2.641 0.261 1.00 98.81 107 LEU A N 1
ATOM 845 C CA . LEU A 1 107 ? -6.986 -1.845 1.410 1.00 98.81 107 LEU A CA 1
ATOM 846 C C . LEU A 1 107 ? -7.519 -0.408 1.361 1.00 98.81 107 LEU A C 1
ATOM 848 O O . LEU A 1 107 ? -8.011 0.089 2.374 1.00 98.81 107 LEU A O 1
ATOM 852 N N . ALA A 1 108 ? -7.483 0.248 0.197 1.00 98.81 108 ALA A N 1
ATOM 853 C CA . ALA A 1 108 ? -8.051 1.588 0.036 1.00 98.81 108 ALA A CA 1
ATOM 854 C C . ALA A 1 108 ? -9.570 1.587 0.273 1.00 98.81 108 ALA A C 1
ATOM 856 O O . ALA A 1 108 ? -10.088 2.450 0.983 1.00 98.81 108 ALA A O 1
ATOM 857 N N . LYS A 1 109 ? -10.270 0.581 -0.262 1.00 98.81 109 LYS A N 1
ATOM 858 C CA . LYS A 1 109 ? -11.705 0.388 -0.051 1.00 98.81 109 LYS A CA 1
ATOM 859 C C . LYS A 1 109 ? -12.026 0.160 1.427 1.00 98.81 109 LYS A C 1
ATOM 861 O O . LYS A 1 109 ? -12.892 0.846 1.957 1.00 98.81 109 LYS A O 1
ATOM 866 N N . ALA A 1 110 ? -11.299 -0.731 2.105 1.00 98.75 110 ALA A N 1
ATOM 867 C CA . ALA A 1 110 ? -11.492 -0.995 3.532 1.00 98.75 110 ALA A CA 1
ATOM 868 C C . ALA A 1 110 ? -11.249 0.258 4.392 1.00 98.75 110 ALA A C 1
ATOM 870 O O . ALA A 1 110 ? -12.054 0.575 5.262 1.00 98.75 110 ALA A O 1
ATOM 871 N N . ALA A 1 111 ? -10.187 1.020 4.109 1.00 98.69 111 ALA A N 1
ATOM 872 C CA . ALA A 1 111 ? -9.922 2.292 4.780 1.00 98.69 111 ALA A CA 1
ATOM 873 C C . ALA A 1 111 ? -11.094 3.279 4.639 1.00 98.69 111 ALA A C 1
ATOM 875 O O . ALA A 1 111 ? -11.475 3.940 5.607 1.00 98.69 111 ALA A O 1
ATOM 876 N N . TYR A 1 112 ? -11.675 3.370 3.440 1.00 98.69 112 TYR A N 1
ATOM 877 C CA . TYR A 1 112 ? -12.826 4.232 3.185 1.00 98.69 112 TYR A CA 1
ATOM 878 C C . TYR A 1 112 ? -14.091 3.741 3.903 1.00 98.69 112 TYR A C 1
ATOM 880 O O . TYR A 1 112 ? -14.771 4.536 4.546 1.00 98.69 112 TYR A O 1
ATOM 888 N N . GLU A 1 113 ? -14.380 2.439 3.847 1.00 98.50 113 GLU A N 1
ATOM 889 C CA . GLU A 1 113 ? -15.531 1.819 4.524 1.00 98.50 113 GLU A CA 1
ATOM 890 C C . GLU A 1 113 ? -15.461 1.960 6.055 1.00 98.50 113 GLU A C 1
ATOM 892 O O . GLU A 1 113 ? -16.493 2.017 6.720 1.00 98.50 113 GLU A O 1
ATOM 897 N N . GLU A 1 114 ? -14.256 2.096 6.611 1.00 97.62 114 GLU A N 1
ATOM 898 C CA . GLU A 1 114 ? -14.011 2.388 8.028 1.00 97.62 114 GLU A CA 1
ATOM 899 C C . GLU A 1 114 ? -14.046 3.892 8.370 1.00 97.62 114 GLU A C 1
ATOM 901 O O . GLU A 1 114 ? -13.769 4.282 9.504 1.00 97.62 114 GLU A O 1
ATOM 906 N N . GLY A 1 115 ? -14.415 4.748 7.412 1.00 97.38 115 GLY A N 1
ATOM 907 C CA . GLY A 1 115 ? -14.643 6.181 7.616 1.00 97.38 115 GLY A CA 1
ATOM 908 C C . GLY A 1 115 ? -13.433 7.079 7.349 1.00 97.38 115 GLY A C 1
ATOM 909 O O . GLY A 1 115 ? -13.479 8.273 7.651 1.00 97.38 115 GLY A O 1
ATOM 910 N N . TYR A 1 116 ? -12.341 6.559 6.775 1.00 97.81 116 TYR A N 1
ATOM 911 C CA . TYR A 1 116 ? -11.192 7.389 6.413 1.00 97.81 116 TYR A CA 1
ATOM 912 C C . TYR A 1 116 ? -11.400 8.061 5.057 1.00 97.81 116 TYR A C 1
ATOM 914 O O . TYR A 1 116 ? -10.968 7.569 4.018 1.00 97.81 116 TYR A O 1
ATOM 922 N N .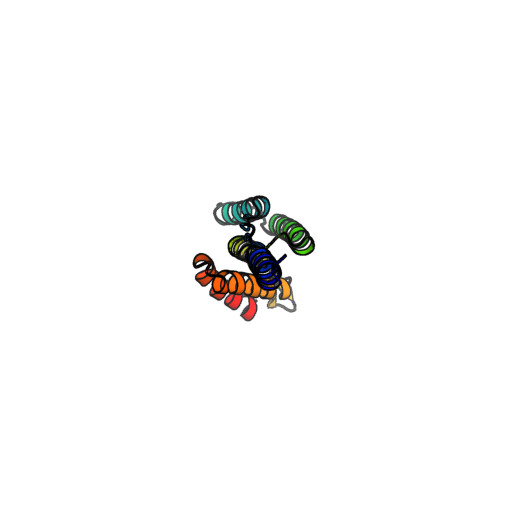 GLU A 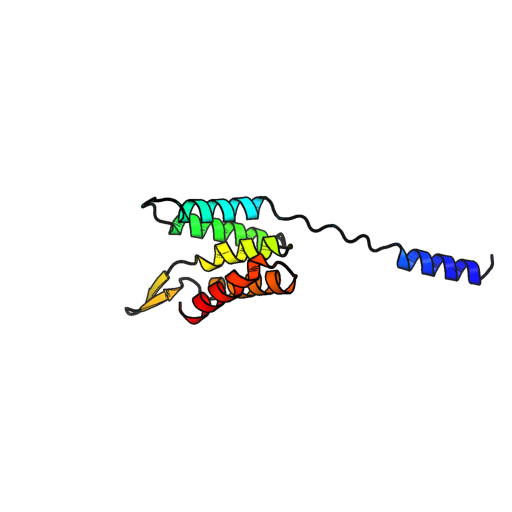1 117 ? -12.041 9.229 5.069 1.00 97.69 117 GLU A N 1
ATOM 923 C CA . GLU A 1 117 ? -12.461 9.959 3.860 1.00 97.69 117 GLU A CA 1
ATOM 924 C C . GLU A 1 117 ? -11.346 10.197 2.830 1.00 97.69 117 GLU A C 1
ATOM 926 O O . GLU A 1 117 ? -11.591 10.174 1.622 1.00 97.69 117 GLU A O 1
ATOM 931 N N . LYS A 1 118 ? -10.090 10.353 3.272 1.00 96.56 118 LYS A N 1
ATOM 932 C CA . LYS A 1 118 ? -8.942 10.496 2.357 1.00 96.56 118 LYS A CA 1
ATOM 933 C C . LYS A 1 118 ? -8.773 9.289 1.423 1.00 96.56 118 LYS A C 1
ATOM 935 O O . LYS A 1 118 ? -8.257 9.447 0.319 1.00 96.56 118 LYS A O 1
ATOM 940 N N . ALA A 1 119 ? -9.235 8.105 1.826 1.00 98.25 119 ALA A N 1
ATOM 941 C CA . ALA A 1 119 ? -9.161 6.885 1.031 1.00 98.25 119 ALA A CA 1
ATOM 942 C C . ALA A 1 119 ? -10.181 6.831 -0.119 1.00 98.25 119 ALA A C 1
ATOM 944 O O . ALA A 1 119 ? -10.026 6.017 -1.033 1.00 98.25 119 ALA A O 1
ATOM 945 N N . ARG A 1 120 ? -11.187 7.719 -0.141 1.00 98.12 120 ARG A N 1
ATOM 946 C CA . ARG A 1 120 ? -12.206 7.759 -1.202 1.00 98.12 120 ARG A CA 1
ATOM 947 C C . ARG A 1 120 ? -11.587 7.910 -2.592 1.00 98.12 120 ARG A C 1
ATOM 949 O O . ARG A 1 120 ? -11.930 7.168 -3.506 1.00 98.12 120 ARG A O 1
ATOM 956 N N . TYR A 1 121 ? -10.657 8.855 -2.741 1.00 97.88 121 TYR A N 1
ATOM 957 C CA . TYR A 1 121 ? -9.946 9.078 -4.003 1.00 97.88 121 TYR A CA 1
ATOM 958 C C . TYR A 1 121 ? -9.130 7.843 -4.407 1.00 97.88 121 TYR A C 1
ATOM 960 O O . TYR A 1 121 ? -9.228 7.361 -5.534 1.00 97.88 121 TYR A O 1
ATOM 968 N N . PHE A 1 122 ? -8.381 7.280 -3.459 1.00 98.19 122 PHE A N 1
ATOM 969 C CA . PHE A 1 122 ? -7.524 6.128 -3.718 1.00 98.19 122 PHE A CA 1
ATOM 970 C C . PHE A 1 122 ? -8.303 4.851 -4.014 1.00 98.19 122 PHE A C 1
ATOM 972 O O . PHE A 1 122 ? -7.804 4.022 -4.765 1.00 98.19 122 PHE A O 1
ATOM 979 N N . THR A 1 123 ? -9.533 4.704 -3.521 1.00 98.31 123 THR A N 1
ATOM 980 C CA . THR A 1 123 ? -10.411 3.584 -3.896 1.00 98.31 123 THR A CA 1
ATOM 981 C C . THR A 1 123 ? -10.642 3.551 -5.409 1.00 98.31 123 THR A C 1
ATOM 983 O O . THR A 1 123 ? -10.555 2.487 -6.016 1.00 98.31 123 THR A O 1
ATOM 986 N N . ALA A 1 124 ? -10.865 4.714 -6.033 1.00 97.25 124 ALA A N 1
ATOM 987 C CA . ALA A 1 124 ? -11.043 4.820 -7.480 1.00 97.25 124 ALA A CA 1
ATOM 988 C C . ALA A 1 124 ? -9.724 4.619 -8.245 1.00 97.25 124 ALA A C 1
ATOM 990 O O . ALA A 1 124 ? -9.683 3.841 -9.191 1.00 97.25 124 ALA A O 1
ATOM 991 N N . VAL A 1 125 ? -8.636 5.268 -7.812 1.00 96.44 125 VAL A N 1
ATOM 992 C CA . VAL A 1 125 ? -7.323 5.174 -8.486 1.00 96.44 125 VAL A CA 1
ATOM 993 C C . VAL A 1 125 ? -6.780 3.746 -8.489 1.00 96.44 125 VAL A C 1
ATOM 995 O O . VAL A 1 125 ? -6.282 3.262 -9.501 1.00 96.44 125 VAL A O 1
ATOM 998 N N . THR A 1 126 ? -6.870 3.060 -7.352 1.00 97.88 126 THR A N 1
ATOM 999 C CA . THR A 1 126 ? -6.403 1.673 -7.227 1.00 97.88 126 THR A CA 1
ATOM 1000 C C . THR A 1 126 ? -7.245 0.714 -8.064 1.00 97.88 126 THR A C 1
ATOM 1002 O O . THR A 1 126 ? -6.690 -0.201 -8.667 1.00 97.88 126 THR A O 1
ATOM 1005 N N . TYR A 1 127 ? -8.559 0.948 -8.150 1.00 97.25 127 TYR A N 1
ATOM 1006 C CA . TYR A 1 127 ? -9.450 0.167 -9.005 1.00 97.25 127 TYR A CA 1
ATOM 1007 C C . TYR A 1 127 ? -9.113 0.345 -10.487 1.00 97.25 127 TYR A C 1
ATOM 1009 O O . TYR A 1 127 ? -9.018 -0.639 -11.216 1.00 97.25 127 TYR A O 1
ATOM 1017 N N . ASP A 1 128 ? -8.893 1.590 -10.915 1.00 95.38 128 ASP A N 1
ATOM 1018 C CA . ASP A 1 128 ? -8.505 1.910 -12.287 1.00 95.38 128 ASP A CA 1
ATOM 1019 C C . ASP A 1 128 ? -7.194 1.203 -12.659 1.00 95.38 128 ASP A C 1
ATOM 1021 O O . ASP A 1 128 ? -7.151 0.429 -13.611 1.00 95.38 128 ASP A O 1
ATOM 1025 N N . ARG A 1 129 ? -6.154 1.329 -11.825 1.00 92.50 129 ARG A N 1
ATOM 1026 C CA . ARG A 1 129 ? -4.887 0.611 -12.040 1.00 92.50 129 ARG A CA 1
ATOM 1027 C C . ARG A 1 129 ? -5.073 -0.902 -12.121 1.00 92.50 129 ARG A C 1
ATOM 1029 O O . ARG A 1 129 ? -4.503 -1.518 -13.009 1.00 92.50 129 ARG A O 1
ATOM 1036 N N . TYR A 1 130 ? -5.865 -1.498 -11.230 1.00 94.25 130 TYR A N 1
ATOM 1037 C CA . TYR A 1 130 ? -6.128 -2.940 -11.251 1.00 94.25 130 TYR A CA 1
ATOM 1038 C C . TYR A 1 130 ? -6.844 -3.401 -12.532 1.00 94.25 130 TYR A C 1
ATOM 1040 O O . TYR A 1 130 ? -6.571 -4.492 -13.020 1.00 94.25 130 TYR A O 1
ATOM 1048 N N . CYS A 1 131 ? -7.751 -2.588 -13.081 1.00 90.00 131 CYS A N 1
ATOM 1049 C CA . CYS A 1 131 ? -8.516 -2.959 -14.274 1.00 90.00 131 CYS A CA 1
ATOM 1050 C C . CYS A 1 131 ? -7.752 -2.747 -15.590 1.00 90.00 131 CYS A C 1
ATOM 1052 O O . CYS A 1 131 ? -8.101 -3.377 -16.588 1.00 90.00 131 CYS A O 1
ATOM 1054 N N . TRP A 1 132 ? -6.759 -1.853 -15.611 1.00 78.38 132 TRP A N 1
ATOM 1055 C CA . TRP A 1 132 ? -6.102 -1.397 -16.841 1.00 78.38 132 TRP A CA 1
ATOM 1056 C C . TRP A 1 132 ? -4.613 -1.776 -16.971 1.00 78.38 132 TRP A C 1
ATOM 1058 O O . TRP A 1 132 ? -4.035 -1.502 -18.024 1.00 78.38 132 TRP A O 1
ATOM 1068 N N . MET A 1 133 ? -3.983 -2.385 -15.954 1.00 70.62 133 MET A N 1
ATOM 1069 C CA . MET A 1 133 ? -2.548 -2.761 -15.939 1.00 70.62 133 MET A CA 1
ATOM 1070 C C . MET A 1 133 ? -2.317 -4.265 -15.808 1.00 70.62 133 MET A C 1
ATOM 1072 O O . MET A 1 133 ? -1.318 -4.746 -16.396 1.00 70.62 133 MET A O 1
#

Sequence (133 aa):
MNRLLIIMIIAIALFMGCEKAELVDNAKLQELVDADQRDRSSDSDEPFAPKDDERRKLLFEMLAKNEVITPKDKLNAAIILQHTGMIFVDDNMKSKSVENLFLAHQLAKAAYEEGYEKARYFTAVTYDRYCWM